Protein AF-A0AA39RKH2-F1 (afdb_monomer_lite)

Structure (mmCIF, N/CA/C/O backbone):
data_AF-A0AA39RKH2-F1
#
_entry.id   AF-A0AA39RKH2-F1
#
loop_
_atom_site.group_PDB
_atom_site.id
_atom_site.type_symbol
_atom_site.label_atom_id
_atom_site.label_alt_id
_atom_site.label_comp_id
_atom_site.label_asym_id
_atom_site.label_entity_id
_atom_site.label_seq_id
_atom_site.pdbx_PDB_ins_code
_atom_site.Cartn_x
_atom_site.Cartn_y
_atom_site.Cartn_z
_atom_site.occupancy
_atom_site.B_iso_or_equiv
_atom_site.auth_seq_id
_atom_site.auth_comp_id
_atom_site.auth_asym_id
_atom_site.auth_atom_id
_atom_site.pdbx_PDB_model_num
ATOM 1 N N . MET A 1 1 ? 15.459 2.172 7.546 1.00 60.81 1 MET A N 1
ATOM 2 C CA . MET A 1 1 ? 14.156 1.528 7.803 1.00 60.81 1 MET A CA 1
ATOM 3 C C . MET A 1 1 ? 13.917 0.598 6.635 1.00 60.81 1 MET A C 1
ATOM 5 O O . MET A 1 1 ? 14.066 1.056 5.510 1.00 60.81 1 MET A O 1
ATOM 9 N N . GLU A 1 2 ? 13.670 -0.686 6.869 1.00 85.50 2 GLU A N 1
ATOM 10 C CA . GLU A 1 2 ? 13.385 -1.612 5.765 1.00 85.50 2 GLU A CA 1
ATOM 11 C C . GLU A 1 2 ? 12.036 -1.257 5.118 1.00 85.50 2 GLU A C 1
ATOM 13 O O . GLU A 1 2 ? 11.118 -0.834 5.823 1.00 85.50 2 GLU A O 1
ATOM 18 N N 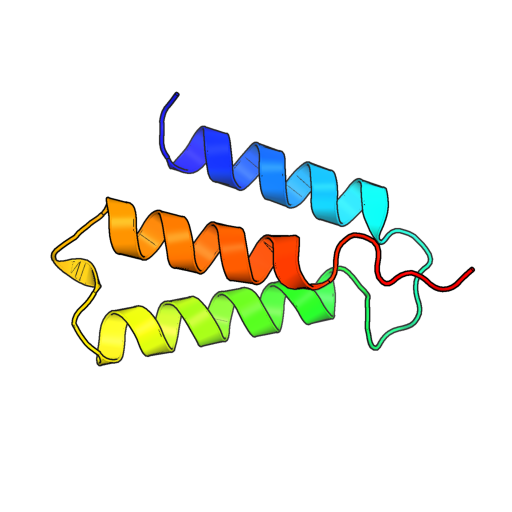. ASN A 1 3 ? 11.883 -1.447 3.800 1.00 89.88 3 ASN A N 1
ATOM 19 C CA . ASN A 1 3 ? 10.650 -1.109 3.064 1.00 89.88 3 ASN A CA 1
ATOM 20 C C . ASN A 1 3 ? 9.399 -1.704 3.726 1.00 89.88 3 ASN A C 1
ATOM 22 O O . ASN A 1 3 ? 8.375 -1.036 3.853 1.00 89.88 3 ASN A O 1
ATOM 26 N N . ARG A 1 4 ? 9.507 -2.929 4.252 1.00 91.00 4 ARG A N 1
ATOM 27 C CA . ARG A 1 4 ? 8.408 -3.590 4.960 1.00 91.00 4 ARG A CA 1
ATOM 28 C C . ARG A 1 4 ? 8.025 -2.894 6.269 1.00 91.00 4 ARG A C 1
ATOM 30 O O . ARG A 1 4 ? 6.849 -2.856 6.621 1.00 91.00 4 ARG A O 1
ATOM 37 N N . GLU A 1 5 ? 8.993 -2.320 6.977 1.00 94.56 5 GLU A N 1
ATOM 38 C CA . GLU A 1 5 ? 8.745 -1.551 8.199 1.00 94.56 5 GLU A CA 1
ATOM 39 C C . GLU A 1 5 ? 8.023 -0.230 7.886 1.00 94.56 5 GLU A C 1
ATOM 41 O O . GLU A 1 5 ? 7.138 0.180 8.639 1.00 94.56 5 GLU A O 1
ATOM 46 N N . ILE A 1 6 ? 8.361 0.416 6.762 1.00 95.12 6 ILE A N 1
ATOM 47 C CA . ILE A 1 6 ? 7.677 1.627 6.277 1.00 95.12 6 ILE A CA 1
ATOM 48 C C . ILE A 1 6 ? 6.210 1.308 5.967 1.00 95.12 6 ILE A C 1
ATOM 50 O O . ILE A 1 6 ? 5.313 1.970 6.490 1.00 95.12 6 ILE A O 1
ATOM 54 N N . VAL A 1 7 ? 5.971 0.256 5.182 1.00 94.81 7 VAL A N 1
ATOM 55 C CA . VAL A 1 7 ? 4.625 -0.193 4.796 1.00 94.81 7 VAL A CA 1
ATOM 56 C C . VAL A 1 7 ? 3.787 -0.547 6.024 1.00 94.81 7 VAL A C 1
ATOM 58 O O . VAL A 1 7 ? 2.670 -0.060 6.161 1.00 94.81 7 VAL A O 1
ATOM 61 N N . SER A 1 8 ? 4.341 -1.294 6.985 1.00 94.62 8 SER A N 1
ATOM 62 C CA . SER A 1 8 ? 3.606 -1.656 8.205 1.00 94.62 8 SER A CA 1
ATOM 63 C C . SER A 1 8 ? 3.192 -0.440 9.042 1.00 94.62 8 SER A C 1
ATOM 65 O O . SER A 1 8 ? 2.127 -0.430 9.662 1.00 94.62 8 SER A O 1
ATOM 67 N N . LYS A 1 9 ? 4.013 0.617 9.071 1.00 95.62 9 LYS A N 1
ATOM 68 C CA . LYS A 1 9 ? 3.643 1.878 9.731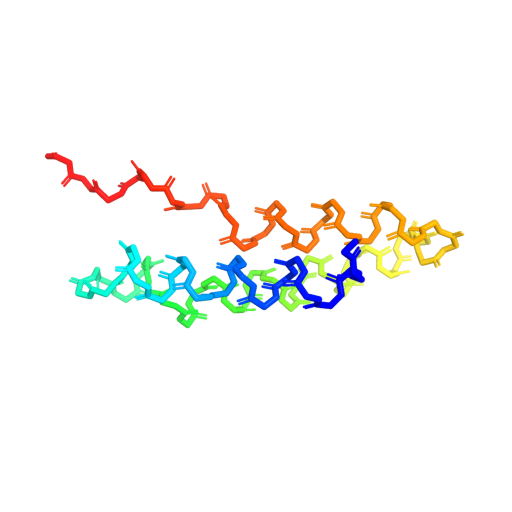 1.00 95.62 9 LYS A CA 1
ATOM 69 C C . LYS A 1 9 ? 2.528 2.605 8.975 1.00 95.62 9 LYS A C 1
ATOM 71 O O . LYS A 1 9 ? 1.647 3.162 9.628 1.00 95.62 9 LYS A O 1
ATOM 76 N N . ALA A 1 10 ? 2.535 2.569 7.642 1.00 93.88 10 ALA A N 1
ATOM 77 C CA . ALA A 1 10 ? 1.461 3.124 6.819 1.00 93.88 10 ALA A CA 1
ATOM 78 C C . ALA A 1 10 ? 0.133 2.370 7.019 1.00 93.88 10 ALA A C 1
ATOM 80 O O . ALA A 1 10 ? -0.884 3.009 7.270 1.00 93.88 10 ALA A O 1
ATOM 81 N N . GLU A 1 11 ? 0.146 1.033 7.029 1.00 92.06 11 GLU A N 1
ATOM 82 C CA . GLU A 1 11 ? -1.038 0.199 7.310 1.00 92.06 11 GLU A CA 1
ATOM 83 C C . GLU A 1 11 ? -1.677 0.563 8.664 1.00 92.06 11 GLU A C 1
ATOM 85 O O . GLU A 1 11 ? -2.875 0.832 8.746 1.00 92.06 11 GLU A O 1
ATOM 90 N N . LYS A 1 12 ? -0.870 0.684 9.727 1.00 92.25 12 LYS A N 1
ATOM 91 C CA . LYS A 1 12 ? -1.364 1.098 11.055 1.00 92.25 12 LYS A CA 1
ATOM 92 C C . LYS A 1 12 ? -1.942 2.513 11.060 1.00 92.25 12 LYS A C 1
ATOM 94 O O . LYS A 1 12 ? -2.877 2.796 11.810 1.00 92.25 12 LYS A O 1
ATOM 99 N N . LEU A 1 13 ? -1.377 3.422 10.263 1.00 91.12 13 LEU A N 1
ATOM 100 C CA . LEU A 1 13 ? -1.907 4.777 10.124 1.00 91.12 13 LEU A CA 1
ATOM 101 C C . LEU A 1 13 ? -3.273 4.765 9.427 1.00 91.12 13 LEU A C 1
ATOM 103 O O . LEU A 1 13 ? -4.167 5.470 9.889 1.00 91.12 13 LEU A O 1
ATOM 107 N N . VAL A 1 14 ? -3.451 3.952 8.382 1.00 88.56 14 VAL A N 1
ATOM 108 C CA . VAL A 1 14 ? -4.736 3.744 7.689 1.00 88.56 14 VAL A CA 1
ATOM 109 C C . VAL A 1 14 ? -5.784 3.207 8.658 1.00 88.56 14 VAL A C 1
ATOM 111 O O . VAL A 1 14 ? -6.833 3.825 8.833 1.00 88.56 14 VAL A O 1
ATOM 114 N N . GLU A 1 15 ? -5.473 2.116 9.363 1.00 86.62 15 GLU A N 1
ATOM 115 C CA . GLU A 1 15 ? -6.374 1.504 10.348 1.00 86.62 15 GLU A CA 1
ATOM 116 C C . GLU A 1 15 ? -6.824 2.506 11.415 1.00 86.62 15 GLU A C 1
ATOM 118 O O . GLU A 1 15 ? -7.997 2.554 11.779 1.00 86.62 15 GLU A O 1
ATOM 123 N N . ARG A 1 16 ? -5.894 3.332 11.905 1.00 87.50 16 ARG A N 1
ATOM 124 C CA . ARG A 1 16 ? -6.173 4.405 12.863 1.00 87.50 16 ARG A CA 1
ATOM 125 C C . ARG A 1 16 ? -7.058 5.501 12.276 1.00 87.50 16 ARG A C 1
ATOM 127 O O . ARG A 1 16 ? -7.958 5.973 12.964 1.00 87.50 16 ARG A O 1
ATOM 134 N N . SER A 1 17 ? -6.739 5.960 11.070 1.00 83.44 17 SER A N 1
ATOM 135 C CA . SER A 1 17 ? -7.304 7.186 10.492 1.00 83.44 17 SER A CA 1
ATOM 136 C C . SER A 1 17 ? -8.674 6.963 9.862 1.00 83.44 17 SER A C 1
ATOM 138 O O . SER A 1 17 ? -9.454 7.900 9.778 1.00 83.44 17 SER A O 1
ATOM 140 N N . MET A 1 18 ? -8.970 5.731 9.444 1.00 79.88 18 MET A N 1
ATOM 141 C CA . MET A 1 18 ? -10.197 5.374 8.720 1.00 79.88 18 MET A CA 1
ATOM 142 C C . MET A 1 18 ? -11.152 4.525 9.570 1.00 79.88 18 MET A C 1
ATOM 144 O O . MET A 1 18 ? -12.159 4.005 9.087 1.00 79.88 18 MET A O 1
ATOM 148 N N . LYS A 1 19 ? -10.857 4.370 10.867 1.00 72.44 19 LYS A N 1
ATOM 149 C CA . LYS A 1 19 ? -11.732 3.665 11.804 1.00 72.44 19 LYS A CA 1
ATOM 150 C C . LYS A 1 19 ? -13.048 4.426 11.973 1.00 72.44 19 LYS A C 1
ATOM 152 O O . LYS A 1 19 ? -13.060 5.520 12.524 1.00 72.44 19 LYS A O 1
ATOM 157 N N . GLY A 1 20 ? -14.155 3.794 11.590 1.00 68.00 20 GLY A N 1
ATOM 158 C CA . GLY A 1 20 ? -15.494 4.382 11.698 1.00 68.00 20 GLY A CA 1
ATOM 159 C C . GLY A 1 20 ? -15.949 5.156 10.458 1.00 68.00 20 GLY A C 1
ATOM 160 O O . GLY A 1 20 ? -17.043 5.712 10.490 1.00 68.00 20 GLY A O 1
ATOM 161 N N . ASN A 1 21 ? -15.153 5.159 9.383 1.00 67.62 21 ASN A N 1
ATOM 162 C CA . ASN A 1 21 ? -15.601 5.623 8.072 1.00 67.62 21 ASN A CA 1
ATOM 163 C C . ASN A 1 21 ? -16.645 4.672 7.467 1.00 67.62 21 ASN A C 1
ATOM 165 O O . ASN A 1 21 ? -16.770 3.511 7.871 1.00 67.62 21 ASN A O 1
ATOM 169 N N . ASP A 1 22 ? -17.391 5.175 6.483 1.00 66.38 22 ASP A N 1
ATOM 170 C CA . ASP A 1 22 ? -18.320 4.364 5.703 1.00 66.38 22 ASP A CA 1
ATOM 171 C C . ASP A 1 22 ? -17.602 3.286 4.871 1.00 66.38 22 ASP A C 1
ATOM 173 O O . ASP A 1 22 ? -16.390 3.317 4.667 1.00 66.38 22 ASP A O 1
ATOM 177 N N . ALA A 1 23 ? -18.362 2.305 4.379 1.00 63.09 23 ALA A N 1
ATOM 178 C CA . ALA A 1 23 ? -17.815 1.151 3.660 1.00 63.09 23 ALA A CA 1
ATOM 179 C C . ALA A 1 23 ? -17.089 1.508 2.343 1.00 63.09 23 ALA A C 1
ATOM 181 O O . ALA A 1 23 ? -16.385 0.663 1.786 1.00 63.09 23 ALA A O 1
ATOM 182 N N . SER A 1 24 ? -17.271 2.725 1.818 1.00 63.94 24 SER A N 1
ATOM 183 C CA . SER A 1 24 ? -16.529 3.230 0.656 1.00 63.94 24 SER A CA 1
ATOM 184 C C . SER A 1 24 ? -15.119 3.693 1.004 1.00 63.94 24 SER A C 1
ATOM 186 O O . SER A 1 24 ? -14.263 3.627 0.131 1.00 63.94 24 SER A O 1
ATOM 188 N N . HIS A 1 25 ? -14.872 4.090 2.254 1.00 71.81 25 HIS A N 1
ATOM 189 C CA . HIS A 1 25 ? -13.593 4.622 2.729 1.00 71.81 25 HIS A CA 1
ATOM 190 C C . HIS A 1 25 ? -13.122 3.882 3.987 1.00 71.81 25 HIS A C 1
ATOM 192 O O . HIS A 1 25 ? -12.579 4.486 4.916 1.00 71.81 25 HIS A O 1
ATOM 198 N N . ASP A 1 26 ? -13.364 2.573 4.046 1.00 76.56 26 ASP A N 1
ATOM 199 C CA . ASP A 1 26 ? -12.921 1.711 5.135 1.00 76.56 26 ASP A CA 1
ATOM 200 C C . ASP A 1 26 ? -11.547 1.075 4.821 1.00 76.56 26 ASP A C 1
ATOM 202 O O . ASP A 1 26 ? -11.075 1.093 3.679 1.00 76.56 26 ASP A O 1
ATOM 206 N N . PRO A 1 27 ? -10.873 0.462 5.809 1.00 78.94 27 PRO A N 1
ATOM 207 C CA . PRO A 1 27 ? -9.614 -0.247 5.565 1.00 78.94 27 PRO A CA 1
ATOM 208 C C . PRO A 1 27 ? -9.720 -1.346 4.491 1.00 78.94 27 PRO A C 1
ATOM 210 O O . PRO A 1 27 ? -8.737 -1.658 3.816 1.00 78.94 27 PRO A O 1
ATOM 213 N N . SER A 1 28 ? -10.910 -1.924 4.297 1.00 84.31 28 SER A N 1
ATOM 214 C CA . SER A 1 28 ? -11.153 -2.936 3.268 1.00 84.31 28 SER A CA 1
ATOM 215 C C . SER A 1 28 ? -11.057 -2.346 1.860 1.00 84.31 28 SER A C 1
ATOM 217 O O . SER A 1 28 ? -10.509 -2.998 0.970 1.00 84.31 28 SER A O 1
ATOM 219 N N . HIS A 1 29 ? -11.581 -1.136 1.638 1.00 87.88 29 HIS A N 1
ATOM 220 C CA . HIS A 1 29 ? -11.426 -0.389 0.392 1.00 87.88 29 HIS A CA 1
ATOM 221 C C . HIS A 1 29 ? -9.945 -0.180 0.067 1.00 87.88 29 HIS A C 1
ATOM 223 O O . HIS A 1 29 ? -9.486 -0.607 -0.994 1.00 87.88 29 HIS A O 1
ATOM 229 N N . ILE A 1 30 ? -9.185 0.375 1.015 1.00 90.00 30 ILE A N 1
ATOM 230 C CA . ILE A 1 30 ? -7.760 0.672 0.827 1.00 90.00 30 ILE A CA 1
ATOM 231 C C . ILE A 1 30 ? -6.964 -0.582 0.491 1.00 90.00 30 ILE A C 1
ATOM 233 O O . ILE A 1 30 ? -6.133 -0.565 -0.414 1.00 90.00 30 ILE A O 1
ATOM 237 N N . ARG A 1 31 ? -7.258 -1.702 1.161 1.00 89.25 31 ARG A N 1
ATOM 238 C CA . ARG A 1 31 ? -6.604 -2.977 0.865 1.00 89.25 31 ARG A CA 1
ATOM 239 C C . ARG A 1 31 ? -6.850 -3.435 -0.572 1.00 89.25 31 ARG A C 1
ATOM 241 O O . ARG A 1 31 ? -5.903 -3.819 -1.248 1.00 89.25 31 ARG A O 1
ATOM 248 N N . ARG A 1 32 ? -8.095 -3.360 -1.059 1.00 93.75 32 ARG A N 1
ATOM 249 C CA . ARG A 1 32 ? -8.421 -3.738 -2.447 1.00 93.75 32 ARG A CA 1
ATOM 250 C C . ARG A 1 32 ? -7.708 -2.844 -3.461 1.00 93.75 32 ARG A C 1
ATOM 252 O O . ARG A 1 32 ? -7.208 -3.354 -4.461 1.00 93.75 32 ARG A O 1
ATOM 259 N N . VAL A 1 33 ? -7.647 -1.535 -3.206 1.00 94.56 33 VAL A N 1
ATOM 260 C CA . VAL A 1 33 ? -6.917 -0.587 -4.062 1.00 94.56 33 VAL A CA 1
ATOM 261 C C . VAL A 1 33 ? -5.415 -0.878 -4.039 1.00 94.56 33 VAL A C 1
ATOM 263 O O . VAL A 1 33 ? -4.797 -0.922 -5.099 1.00 94.56 33 VAL A O 1
ATOM 266 N N . GLY A 1 34 ? -4.842 -1.154 -2.865 1.00 95.31 34 GLY A N 1
ATOM 267 C CA . GLY A 1 34 ? -3.442 -1.556 -2.705 1.00 95.31 34 GLY A CA 1
ATOM 268 C C . GLY A 1 34 ? -3.090 -2.817 -3.491 1.00 95.31 34 GLY A C 1
ATOM 269 O O . GLY A 1 34 ? -2.135 -2.810 -4.269 1.00 95.31 34 GLY A O 1
ATOM 270 N N . ASP A 1 35 ? -3.895 -3.873 -3.357 1.00 96.44 35 ASP A N 1
ATOM 271 C CA . ASP A 1 35 ? -3.692 -5.135 -4.076 1.00 96.44 35 ASP A CA 1
ATOM 272 C C . ASP A 1 35 ? -3.748 -4.929 -5.602 1.00 96.44 35 ASP A C 1
ATOM 274 O O . ASP A 1 35 ? -2.883 -5.424 -6.333 1.00 96.44 35 ASP A O 1
ATOM 278 N N . LEU A 1 36 ? -4.723 -4.149 -6.088 1.00 97.81 36 LEU A N 1
ATOM 279 C CA . LEU A 1 36 ? -4.860 -3.825 -7.510 1.00 97.81 36 LEU A CA 1
ATOM 280 C C . LEU A 1 36 ? -3.690 -2.972 -8.025 1.00 97.81 36 LEU A C 1
ATOM 282 O O . LEU A 1 36 ? -3.146 -3.258 -9.092 1.00 97.81 36 LEU A O 1
ATOM 286 N N . ALA A 1 37 ? -3.270 -1.954 -7.274 1.00 97.88 37 ALA A N 1
ATOM 287 C CA . ALA A 1 37 ? -2.159 -1.085 -7.649 1.00 97.88 37 ALA A CA 1
ATOM 288 C C . ALA A 1 37 ? -0.840 -1.866 -7.748 1.00 97.88 37 ALA A C 1
ATOM 290 O O . ALA A 1 37 ? -0.091 -1.705 -8.713 1.00 97.88 37 ALA A O 1
ATOM 291 N N . LEU A 1 38 ? -0.582 -2.770 -6.797 1.00 97.44 38 LEU A N 1
ATOM 292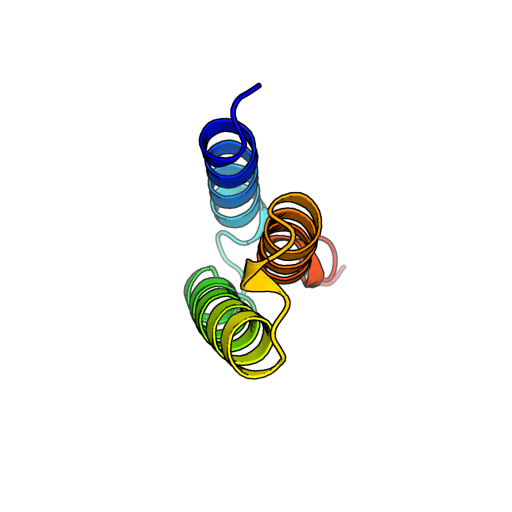 C CA . LEU A 1 38 ? 0.585 -3.650 -6.829 1.00 97.44 38 LEU A CA 1
ATOM 293 C C . LEU A 1 38 ? 0.535 -4.643 -7.993 1.00 97.44 38 LEU A C 1
ATOM 295 O O . LEU A 1 38 ? 1.575 -4.932 -8.585 1.00 97.44 38 LEU A O 1
ATOM 299 N N . PHE A 1 39 ? -0.643 -5.179 -8.325 1.00 97.94 39 PHE A N 1
ATOM 300 C CA . PHE A 1 39 ? -0.816 -6.022 -9.509 1.00 97.94 39 PHE A CA 1
ATOM 301 C C . PHE A 1 39 ? -0.452 -5.259 -10.791 1.00 97.94 39 PHE A C 1
ATOM 303 O O . PHE A 1 39 ? 0.410 -5.715 -11.541 1.00 97.94 39 PHE A O 1
ATOM 310 N N . LEU A 1 40 ? -1.023 -4.068 -10.992 1.00 98.12 40 LEU A N 1
ATOM 311 C CA . LEU A 1 40 ? -0.760 -3.235 -12.170 1.00 98.12 40 LEU A CA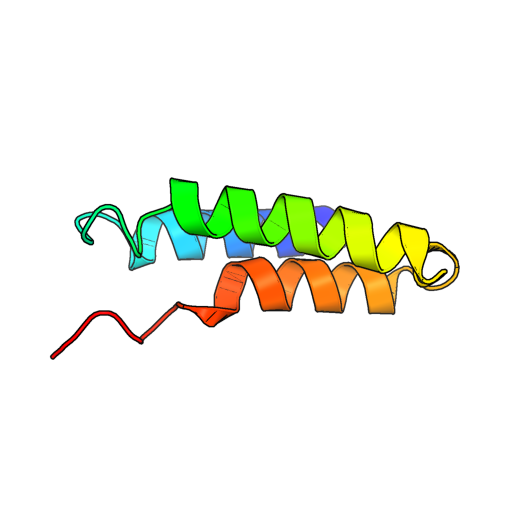 1
ATOM 312 C C . LEU A 1 40 ? 0.708 -2.798 -12.256 1.00 98.12 40 LEU A C 1
ATOM 314 O O . LEU A 1 40 ? 1.309 -2.857 -13.323 1.00 98.12 40 LEU A O 1
ATOM 318 N N . ALA A 1 41 ? 1.327 -2.408 -11.140 1.00 97.31 41 ALA A N 1
ATOM 319 C CA . ALA A 1 41 ? 2.739 -2.031 -11.128 1.00 97.31 41 ALA A CA 1
ATOM 320 C C . ALA A 1 41 ? 3.652 -3.184 -11.572 1.00 97.31 41 ALA A C 1
ATOM 322 O O . ALA A 1 41 ? 4.610 -2.969 -12.317 1.00 97.31 41 ALA A O 1
ATOM 323 N N . ARG A 1 42 ? 3.348 -4.419 -11.156 1.00 96.81 42 ARG A N 1
ATOM 324 C CA . ARG A 1 42 ? 4.075 -5.609 -11.621 1.00 96.81 42 ARG A CA 1
ATOM 325 C C . ARG A 1 42 ? 3.858 -5.850 -13.112 1.00 96.81 42 ARG A C 1
ATOM 327 O O . ARG A 1 42 ? 4.841 -6.042 -13.822 1.00 96.81 42 ARG A O 1
ATOM 334 N N . ASP A 1 43 ? 2.609 -5.792 -13.571 1.00 97.38 43 ASP A N 1
ATOM 335 C CA . ASP A 1 43 ? 2.238 -5.998 -14.978 1.00 97.38 43 ASP A CA 1
ATOM 336 C C . ASP A 1 43 ? 2.918 -4.984 -15.917 1.00 97.38 43 ASP A C 1
ATOM 338 O O . ASP A 1 43 ? 3.427 -5.337 -16.978 1.00 97.38 43 ASP A O 1
ATOM 342 N N . HIS A 1 44 ? 3.055 -3.735 -15.469 1.00 96.00 44 HIS A N 1
ATOM 343 C CA . HIS A 1 44 ? 3.727 -2.664 -16.209 1.00 96.00 44 HIS A CA 1
ATOM 344 C C . HIS A 1 44 ? 5.251 -2.593 -15.991 1.00 96.00 44 HIS A C 1
ATOM 346 O O . HIS A 1 44 ? 5.892 -1.627 -16.406 1.00 96.00 44 HIS A O 1
ATOM 352 N N . GLY A 1 45 ? 5.858 -3.608 -15.366 1.00 95.19 45 GLY A N 1
ATOM 353 C CA . GLY A 1 45 ? 7.315 -3.749 -15.295 1.00 95.19 45 GLY A CA 1
ATOM 354 C C . GLY A 1 45 ? 8.016 -2.921 -14.214 1.00 95.19 45 GLY A C 1
ATOM 355 O O . GLY A 1 45 ? 9.241 -2.843 -14.214 1.00 95.19 45 G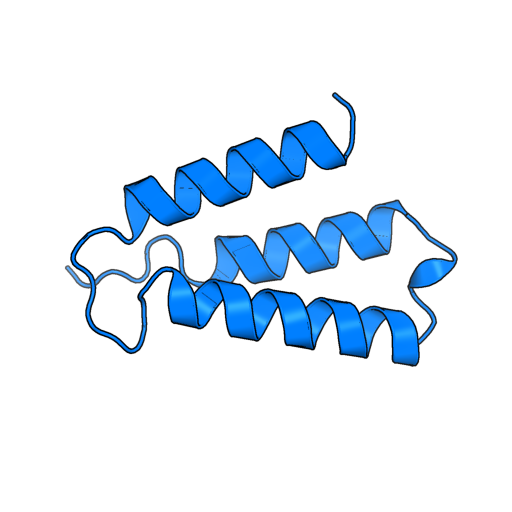LY A O 1
ATOM 356 N N . LEU A 1 46 ? 7.294 -2.350 -13.242 1.00 95.06 46 LEU A N 1
ATOM 357 C CA . LEU A 1 46 ? 7.909 -1.568 -12.155 1.00 95.06 46 LEU A CA 1
ATOM 358 C C . LEU A 1 46 ? 8.680 -2.449 -11.156 1.00 95.06 46 LEU A C 1
ATOM 360 O O . LEU A 1 46 ? 9.438 -1.937 -10.337 1.00 95.06 46 LEU A O 1
ATOM 364 N N . SER A 1 47 ? 8.540 -3.777 -11.236 1.00 93.38 47 SER A N 1
ATOM 365 C CA . SER A 1 47 ? 9.204 -4.725 -10.326 1.00 93.38 47 SER A CA 1
ATOM 366 C C . SER A 1 47 ? 10.733 -4.704 -10.395 1.00 93.38 47 SER A C 1
ATOM 368 O O . SER A 1 47 ? 11.378 -5.155 -9.453 1.00 93.38 47 SER A O 1
ATOM 370 N N . SER A 1 48 ? 11.327 -4.175 -11.471 1.00 93.19 48 SER A N 1
ATOM 371 C CA . SER A 1 48 ? 12.781 -4.003 -11.569 1.00 93.19 48 SER A CA 1
ATOM 372 C C . SER A 1 48 ? 13.315 -2.849 -10.714 1.00 93.19 48 SER A C 1
ATOM 374 O O . SER A 1 48 ? 14.527 -2.741 -10.543 1.00 93.19 48 SER A O 1
ATOM 376 N N . ASN A 1 49 ? 12.438 -1.987 -10.185 1.00 94.25 49 ASN A N 1
ATOM 377 C CA . ASN A 1 49 ? 12.794 -0.883 -9.303 1.00 94.25 49 ASN A CA 1
ATOM 378 C C . ASN A 1 49 ? 12.037 -0.997 -7.960 1.00 94.25 49 ASN A C 1
ATOM 380 O O . ASN A 1 49 ? 10.860 -0.629 -7.877 1.00 94.25 49 ASN A O 1
ATOM 384 N N . PRO A 1 50 ? 12.701 -1.473 -6.889 1.00 91.31 50 PRO A N 1
ATOM 385 C CA . PRO A 1 50 ? 12.098 -1.600 -5.562 1.00 91.31 50 PRO A CA 1
ATOM 386 C C . PRO A 1 50 ? 11.525 -0.291 -5.004 1.00 91.31 50 PRO A C 1
ATOM 388 O O . PRO A 1 50 ? 10.514 -0.328 -4.302 1.00 91.31 50 PRO A O 1
ATOM 391 N N . ASP A 1 51 ? 12.121 0.855 -5.340 1.00 95.19 51 ASP A N 1
ATOM 392 C CA . ASP A 1 51 ? 11.642 2.161 -4.881 1.00 95.19 51 ASP A CA 1
ATOM 393 C C . ASP A 1 51 ? 10.335 2.541 -5.582 1.00 95.19 51 ASP A C 1
ATOM 395 O O . ASP A 1 51 ? 9.420 3.061 -4.948 1.00 95.19 51 ASP A O 1
ATOM 399 N N . SER A 1 52 ? 10.194 2.217 -6.872 1.00 95.94 52 SER A N 1
ATOM 400 C CA . SER A 1 52 ? 8.931 2.405 -7.599 1.00 95.94 52 SER A CA 1
ATOM 401 C C . SER A 1 52 ? 7.807 1.557 -7.007 1.00 95.94 52 SER A C 1
ATOM 403 O O . SER A 1 52 ? 6.697 2.054 -6.833 1.00 95.94 52 SER A O 1
ATOM 405 N N . MET A 1 53 ? 8.096 0.304 -6.643 1.00 96.69 53 MET A N 1
ATOM 406 C CA . MET A 1 53 ? 7.122 -0.562 -5.971 1.00 96.69 53 MET A CA 1
ATOM 407 C C . MET A 1 53 ? 6.712 -0.004 -4.604 1.00 96.69 53 MET A C 1
ATOM 409 O O . MET A 1 53 ? 5.522 0.028 -4.296 1.00 96.69 53 MET A O 1
ATOM 413 N N . LEU A 1 54 ? 7.675 0.491 -3.819 1.00 96.44 54 LEU A N 1
ATOM 414 C CA . LEU A 1 54 ? 7.400 1.117 -2.526 1.00 96.44 54 LEU A CA 1
ATOM 415 C C . LEU A 1 54 ? 6.536 2.378 -2.675 1.00 96.44 54 LEU A C 1
ATOM 417 O O . LEU A 1 54 ? 5.597 2.565 -1.906 1.00 96.44 54 LEU A O 1
ATOM 421 N N . ILE A 1 55 ? 6.820 3.230 -3.665 1.00 97.06 55 ILE A N 1
ATOM 422 C CA . ILE A 1 55 ? 6.026 4.438 -3.934 1.00 97.06 55 ILE A CA 1
ATOM 423 C C . ILE A 1 55 ? 4.579 4.068 -4.269 1.00 97.06 55 ILE A C 1
ATOM 425 O O . ILE A 1 55 ? 3.666 4.676 -3.717 1.00 97.06 55 ILE A O 1
ATOM 429 N N . VAL A 1 56 ? 4.360 3.069 -5.132 1.00 97.69 56 VAL A N 1
ATOM 430 C CA . VAL A 1 56 ? 3.007 2.611 -5.490 1.00 97.69 56 VAL A CA 1
ATOM 431 C C . VAL A 1 56 ? 2.261 2.086 -4.265 1.00 97.69 56 VAL A C 1
ATOM 433 O O . VAL A 1 56 ? 1.110 2.458 -4.049 1.00 97.69 56 VAL A O 1
ATOM 436 N N . GLU A 1 57 ? 2.912 1.254 -3.450 1.00 97.06 57 GLU A N 1
ATOM 437 C CA . GLU A 1 57 ? 2.306 0.679 -2.246 1.00 97.06 57 GLU A CA 1
ATOM 438 C C . GLU A 1 57 ? 1.907 1.768 -1.242 1.00 97.06 57 GLU A C 1
ATOM 440 O O . GLU A 1 57 ? 0.777 1.787 -0.755 1.00 97.06 57 GLU A O 1
ATOM 445 N N . LEU A 1 58 ? 2.799 2.729 -0.981 1.00 97.19 58 LEU A N 1
ATOM 446 C CA . LEU A 1 58 ? 2.521 3.836 -0.067 1.00 97.19 58 LEU A CA 1
ATOM 447 C C . LEU A 1 58 ? 1.462 4.791 -0.616 1.00 97.19 58 LEU A C 1
ATOM 449 O O . LEU A 1 58 ? 0.598 5.228 0.141 1.00 97.19 58 LEU A O 1
ATOM 453 N N . ALA A 1 59 ? 1.496 5.103 -1.912 1.00 96.38 59 ALA A N 1
ATOM 454 C CA . ALA A 1 59 ? 0.482 5.942 -2.536 1.00 96.38 59 ALA A CA 1
ATOM 455 C C . ALA A 1 59 ? -0.901 5.290 -2.424 1.00 96.38 59 ALA A C 1
ATOM 457 O O . ALA A 1 59 ? -1.840 5.944 -1.984 1.00 96.38 59 ALA A O 1
ATOM 458 N N . ALA A 1 60 ? -1.019 3.996 -2.730 1.00 96.00 60 ALA A N 1
ATOM 459 C CA . ALA A 1 60 ? -2.287 3.281 -2.633 1.00 96.00 60 ALA A CA 1
ATOM 460 C C . ALA A 1 60 ? -2.806 3.197 -1.187 1.00 96.00 60 ALA A C 1
ATOM 462 O O . ALA A 1 60 ? -3.996 3.404 -0.955 1.00 96.00 60 ALA A O 1
ATOM 463 N N . LEU A 1 61 ? -1.922 2.962 -0.209 1.00 94.12 61 LEU A N 1
ATOM 464 C CA . LEU A 1 61 ? -2.299 2.945 1.206 1.00 94.12 61 LEU A CA 1
ATOM 465 C C . LEU A 1 61 ? -2.791 4.311 1.701 1.00 94.12 61 LEU A C 1
ATOM 467 O O . LEU A 1 61 ? -3.712 4.369 2.507 1.00 94.12 61 LEU A O 1
ATOM 471 N N . LEU A 1 62 ? -2.182 5.408 1.247 1.00 93.44 62 LEU A N 1
ATOM 472 C CA . LEU A 1 62 ? -2.385 6.731 1.844 1.00 93.44 62 LEU A CA 1
ATOM 473 C C . LEU A 1 62 ? -3.306 7.661 1.036 1.00 93.44 62 LEU A C 1
ATOM 475 O O . LEU A 1 62 ? -3.622 8.737 1.538 1.00 93.44 62 LEU A O 1
ATOM 479 N N . HIS A 1 63 ? -3.731 7.282 -0.177 1.00 92.69 63 HIS A N 1
ATOM 480 C CA . HIS A 1 63 ? -4.445 8.184 -1.099 1.00 92.69 63 HIS A CA 1
ATOM 481 C C . HIS A 1 63 ? -5.739 8.792 -0.533 1.00 92.69 63 HIS A C 1
ATOM 483 O O . HIS A 1 63 ? -6.057 9.932 -0.858 1.00 92.69 63 HIS A O 1
ATOM 489 N N . ASP A 1 64 ? -6.423 8.059 0.346 1.00 85.75 64 ASP A N 1
ATOM 490 C CA . ASP A 1 64 ? -7.709 8.437 0.947 1.00 85.75 64 ASP A CA 1
ATOM 491 C C . AS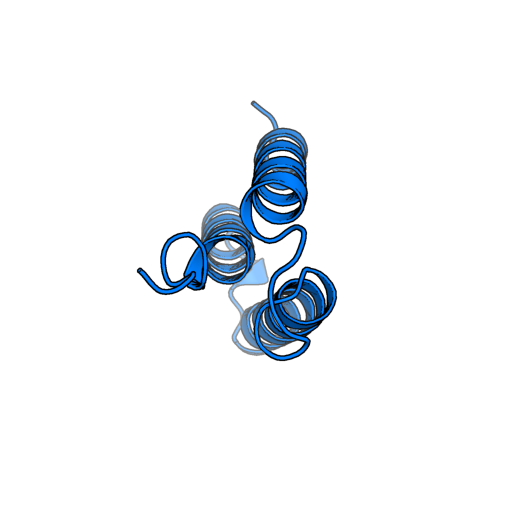P A 1 64 ? -7.594 8.838 2.429 1.00 85.75 64 ASP A C 1
ATOM 493 O O . ASP A 1 64 ? -8.588 8.998 3.140 1.00 85.75 64 ASP A O 1
ATOM 497 N N . ILE A 1 65 ? -6.375 9.028 2.942 1.00 82.31 65 ILE A N 1
ATOM 498 C CA . ILE A 1 65 ? -6.207 9.599 4.280 1.00 82.31 65 ILE A CA 1
ATOM 499 C C . ILE A 1 65 ? -6.486 11.105 4.223 1.00 82.31 65 ILE A C 1
ATOM 501 O O . ILE A 1 65 ? -5.850 11.842 3.477 1.00 82.31 65 ILE A O 1
ATOM 505 N N . GLY A 1 66 ? -7.399 11.578 5.077 1.00 71.38 66 GLY A N 1
ATOM 506 C CA . GLY A 1 66 ? -7.731 13.004 5.206 1.00 71.38 66 GLY A CA 1
ATOM 507 C C . GLY A 1 66 ? -8.897 13.481 4.335 1.00 71.38 66 GLY A C 1
ATOM 508 O O . GLY A 1 66 ? -9.278 14.642 4.444 1.00 71.38 66 GLY A O 1
ATOM 509 N N . THR A 1 67 ? -9.500 12.601 3.529 1.00 61.78 67 THR A N 1
ATOM 510 C CA . THR A 1 67 ? -10.774 12.853 2.824 1.00 61.78 67 THR A CA 1
ATOM 511 C C . THR A 1 67 ? -12.004 12.484 3.663 1.00 61.78 67 THR A C 1
ATOM 513 O O . THR A 1 67 ? -13.131 12.738 3.236 1.00 61.78 67 THR A O 1
ATOM 516 N N . ALA A 1 68 ? -11.803 11.946 4.876 1.00 55.28 68 ALA A N 1
ATOM 517 C CA . ALA A 1 68 ? -12.850 11.783 5.883 1.00 55.28 68 ALA A CA 1
ATOM 518 C C . ALA A 1 68 ? -13.486 13.155 6.158 1.00 55.28 68 ALA A C 1
ATOM 520 O O . ALA A 1 68 ? -12.845 14.055 6.701 1.00 55.28 68 ALA A O 1
ATOM 521 N N . SER A 1 69 ? -14.719 13.314 5.683 1.00 47.53 69 SER A N 1
ATOM 522 C CA . SER A 1 69 ? -15.430 14.581 5.571 1.00 47.53 69 SER A CA 1
ATOM 523 C C . SER A 1 69 ? -15.499 15.329 6.905 1.00 47.53 69 SER A C 1
ATOM 525 O O . SER A 1 69 ? -15.939 14.777 7.914 1.00 47.53 69 SER A O 1
ATOM 527 N N . THR A 1 70 ? -15.078 16.595 6.888 1.00 41.72 70 THR A N 1
ATOM 528 C CA . THR A 1 70 ? -15.639 17.640 7.759 1.00 41.72 70 THR A CA 1
ATOM 529 C C . THR A 1 70 ? -17.088 17.910 7.396 1.00 41.72 70 THR A C 1
ATOM 531 O O . THR A 1 70 ? -17.358 17.933 6.172 1.00 41.72 70 THR A O 1
#

Secondary structure (DSSP, 8-state):
--HHHHHHHHHHHHHHHSTT--TTSSHHHHHHHHHHHHHHHHHTTGGG-HHHHHHHHHHHHHTTTT-S--

Radius of gyration: 12.62 Å; chains: 1; bounding box: 32×24×29 Å

Sequence (70 aa):
MENREIVSKAEKLVERSMKGNDASHDPSHIRRVGDLALFLARDHGLSSNPDSMLIVELAALLHDIGTAST

Organism: Acer saccharum (NCBI:txid4024)

Foldseek 3Di:
DPLVVVLVVLLVVLQVQQVPPDPCRHSVVLVVQLVVQLVVCVVVPVVVPPVSSSVSNSCSSCVCRPVRDD

pLDDT: mean 86.97, std 13.2, range [41.72, 98.12]

InterPro domains:
  IPR003607 HD/PDEase domain [cd00077] (25-66)
  IPR006674 HD domain [PF01966] (28-68)